Protein AF-A0A382QG35-F1 (afdb_monomer)

Nearest PDB structures (foldseek):
  6x68-assembly1_C  TM=5.881E-01  e=5.838E+00  Trichoplusia ni
  1g5r-assembly1_A  TM=2.818E-01  e=5.504E+00  Salmonella enterica subsp. enterica serovar Typhimurium

Structure (mmCIF, N/CA/C/O backbone):
data_AF-A0A382QG35-F1
#
_entry.id   AF-A0A382QG35-F1
#
loop_
_atom_site.group_PDB
_atom_site.id
_atom_site.type_symbol
_atom_site.label_atom_id
_atom_site.label_alt_id
_atom_site.label_comp_id
_atom_site.label_asym_id
_atom_site.label_entity_id
_atom_site.label_seq_id
_atom_site.pdbx_PDB_ins_code
_atom_site.Cartn_x
_atom_site.Cartn_y
_atom_site.Cartn_z
_atom_site.occupancy
_atom_site.B_iso_or_equiv
_atom_site.auth_seq_id
_atom_site.auth_comp_id
_atom_site.auth_asym_id
_atom_site.auth_atom_id
_atom_site.pdbx_PDB_model_num
ATOM 1 N N . MET A 1 1 ? 3.787 -9.841 5.486 1.00 57.78 1 MET A N 1
ATOM 2 C CA . MET A 1 1 ? 3.551 -8.384 5.323 1.00 57.78 1 MET A CA 1
ATOM 3 C C . MET A 1 1 ? 4.740 -7.759 4.599 1.00 57.78 1 MET A C 1
ATOM 5 O O . MET A 1 1 ? 5.864 -7.990 5.047 1.00 57.78 1 MET A O 1
ATOM 9 N N . GLY A 1 2 ? 4.497 -7.011 3.513 1.00 59.75 2 GLY A N 1
ATOM 10 C CA . GLY A 1 2 ? 5.541 -6.362 2.693 1.00 59.75 2 GLY A CA 1
ATOM 11 C C . GLY A 1 2 ? 5.811 -7.001 1.322 1.00 59.75 2 GLY A C 1
ATOM 12 O O . GLY A 1 2 ? 6.828 -6.702 0.714 1.00 59.75 2 GLY A O 1
ATOM 13 N N . ARG A 1 3 ? 4.932 -7.897 0.852 1.00 66.00 3 ARG A N 1
ATOM 14 C CA . ARG A 1 3 ? 4.972 -8.431 -0.516 1.00 66.00 3 ARG A CA 1
ATOM 15 C C . ARG A 1 3 ? 3.893 -7.726 -1.340 1.00 66.00 3 ARG A C 1
ATOM 17 O O . ARG A 1 3 ? 2.752 -7.693 -0.871 1.00 66.00 3 ARG A O 1
ATOM 24 N N . PRO A 1 4 ? 4.220 -7.167 -2.511 1.00 67.44 4 PRO A N 1
ATOM 25 C CA . PRO A 1 4 ? 3.212 -6.636 -3.413 1.00 67.44 4 PRO A CA 1
ATOM 26 C C . PRO A 1 4 ? 2.401 -7.798 -3.988 1.00 67.44 4 PRO A C 1
ATOM 28 O O . PRO A 1 4 ? 2.972 -8.745 -4.521 1.00 67.44 4 PRO A O 1
ATOM 31 N N . VAL A 1 5 ? 1.077 -7.739 -3.835 1.00 72.38 5 VAL A N 1
ATOM 32 C CA . VAL A 1 5 ? 0.147 -8.761 -4.355 1.00 72.38 5 VAL A CA 1
ATOM 33 C C . VAL A 1 5 ? -0.593 -8.247 -5.587 1.00 72.38 5 VAL A C 1
ATOM 35 O O . VAL A 1 5 ? -0.820 -8.995 -6.527 1.00 72.38 5 VAL A O 1
ATOM 38 N N . VAL A 1 6 ? -0.909 -6.952 -5.602 1.00 76.25 6 VAL A N 1
ATOM 39 C CA . VAL A 1 6 ? -1.523 -6.257 -6.734 1.00 76.25 6 VAL A CA 1
ATOM 40 C C . VAL A 1 6 ? -0.749 -4.960 -6.941 1.00 76.25 6 VAL A C 1
ATOM 42 O O . VAL A 1 6 ? -0.491 -4.233 -5.979 1.00 76.25 6 VAL A O 1
ATOM 45 N N . MET A 1 7 ? -0.345 -4.688 -8.180 1.00 75.00 7 MET A N 1
ATOM 46 C CA . MET A 1 7 ? 0.302 -3.440 -8.581 1.00 75.00 7 MET A CA 1
ATOM 47 C C . MET A 1 7 ? -0.443 -2.888 -9.789 1.00 75.00 7 MET A C 1
ATOM 49 O O . MET A 1 7 ? -0.580 -3.579 -10.793 1.00 75.00 7 MET A O 1
ATOM 53 N N . LEU A 1 8 ? -0.913 -1.649 -9.677 1.00 76.75 8 LEU A N 1
ATOM 54 C CA . LEU A 1 8 ? -1.580 -0.924 -10.751 1.00 76.75 8 LEU A CA 1
ATOM 55 C C . LEU A 1 8 ? -0.742 0.309 -11.081 1.00 76.75 8 LEU A C 1
ATOM 57 O O . LEU A 1 8 ? -0.350 1.052 -10.180 1.00 76.75 8 LEU A O 1
ATOM 61 N N . LEU A 1 9 ? -0.461 0.513 -12.365 1.00 74.19 9 LEU A N 1
ATOM 62 C CA . LEU A 1 9 ? 0.134 1.749 -12.853 1.00 74.19 9 LEU A CA 1
ATOM 63 C C . LEU A 1 9 ? -0.994 2.664 -13.330 1.00 74.19 9 LEU A C 1
ATOM 65 O O . LEU A 1 9 ? -1.737 2.293 -14.236 1.00 74.19 9 LEU A O 1
ATOM 69 N N . SER A 1 10 ? -1.112 3.841 -12.724 1.00 71.19 10 SER A N 1
ATOM 70 C CA . SER A 1 10 ? -2.078 4.862 -13.121 1.00 71.19 10 SER A CA 1
ATOM 71 C C . SER A 1 10 ? -1.398 6.065 -13.764 1.00 71.19 10 SER A C 1
ATOM 73 O O . SER A 1 10 ? -0.187 6.282 -13.645 1.00 71.19 10 SER A O 1
ATOM 75 N N . GLU A 1 11 ? -2.189 6.848 -14.493 1.00 71.38 11 GLU A N 1
ATOM 76 C CA . GLU A 1 11 ? -1.736 8.110 -15.063 1.00 71.38 11 GLU A CA 1
ATOM 77 C C . GLU A 1 11 ? -1.393 9.105 -13.950 1.00 71.38 11 GLU A C 1
ATOM 79 O O . GLU A 1 11 ? -2.084 9.187 -12.938 1.00 71.38 11 GLU A O 1
ATOM 84 N N . GLY A 1 12 ? -0.358 9.928 -14.145 1.00 60.31 12 GLY A N 1
ATOM 85 C CA . GLY A 1 12 ? 0.149 10.831 -13.101 1.00 60.31 12 GLY A CA 1
ATOM 86 C C . GLY A 1 12 ? -0.835 11.901 -12.599 1.00 60.31 12 GLY A C 1
ATOM 87 O O . GLY A 1 12 ? -0.522 12.580 -11.627 1.00 60.31 12 GLY A O 1
ATOM 88 N N . GLN A 1 13 ? -1.987 12.065 -13.257 1.00 59.44 13 GLN A N 1
ATOM 89 C CA . GLN A 1 13 ? -3.071 12.986 -12.885 1.00 59.44 13 GLN A CA 1
ATOM 90 C C . GLN A 1 13 ? -4.315 12.261 -12.338 1.00 59.44 13 GLN A C 1
ATOM 92 O O . GLN A 1 13 ? -5.302 12.906 -11.976 1.00 59.44 13 GLN A O 1
ATOM 97 N N . MET A 1 14 ? -4.309 10.925 -12.287 1.00 59.66 14 MET A N 1
ATOM 98 C CA . MET A 1 14 ? -5.441 10.159 -11.782 1.00 59.66 14 MET A CA 1
ATOM 99 C C . MET A 1 14 ? -5.483 10.242 -10.254 1.00 59.66 14 MET A C 1
ATOM 101 O O . MET A 1 14 ? -4.490 10.035 -9.565 1.00 59.66 14 MET A O 1
ATOM 105 N N . SER A 1 15 ? -6.651 10.584 -9.711 1.00 61.09 15 SER A N 1
ATOM 106 C CA . SER A 1 15 ? -6.852 10.585 -8.263 1.00 61.09 15 SER A CA 1
ATOM 107 C C . SER A 1 15 ? -6.840 9.156 -7.725 1.00 61.09 15 SER A C 1
ATOM 109 O O . SER A 1 15 ? -7.511 8.291 -8.291 1.00 61.09 15 SER A O 1
ATOM 111 N N . ASP A 1 16 ? -6.213 8.961 -6.561 1.00 65.50 16 ASP A N 1
ATOM 112 C CA . ASP A 1 16 ? -6.172 7.688 -5.822 1.00 65.50 16 ASP A CA 1
ATOM 113 C C . ASP A 1 16 ? -7.560 7.037 -5.650 1.00 65.50 16 ASP A C 1
ATOM 115 O O . ASP A 1 16 ? -7.692 5.818 -5.553 1.00 65.50 16 ASP A O 1
ATOM 119 N N . TYR A 1 17 ? -8.632 7.839 -5.641 1.00 62.03 17 TYR A N 1
ATOM 120 C CA . TYR A 1 17 ? -10.007 7.347 -5.568 1.00 62.03 17 TYR A CA 1
ATOM 121 C C . TYR A 1 17 ? -10.447 6.552 -6.797 1.00 62.03 17 TYR A C 1
ATOM 123 O O . TYR A 1 17 ? -11.220 5.604 -6.664 1.00 62.03 17 TYR A O 1
ATOM 131 N N . LYS A 1 18 ? -10.005 6.949 -7.991 1.00 65.06 18 LYS A N 1
ATOM 132 C CA . LYS A 1 18 ? -10.320 6.228 -9.227 1.00 65.06 18 LYS A CA 1
ATOM 133 C C . LYS A 1 18 ? -9.519 4.931 -9.292 1.00 65.06 18 LYS A C 1
ATOM 135 O O . LYS A 1 18 ? -10.102 3.892 -9.579 1.00 65.06 18 LYS A O 1
ATOM 140 N N . ASP A 1 19 ? -8.248 4.981 -8.903 1.00 65.31 19 ASP A N 1
ATOM 141 C CA . ASP A 1 19 ? -7.368 3.808 -8.840 1.00 65.31 19 ASP A CA 1
ATOM 142 C C . ASP A 1 19 ? -7.882 2.760 -7.856 1.00 65.31 19 ASP A C 1
ATOM 144 O O . ASP A 1 19 ? -7.963 1.576 -8.179 1.00 65.31 19 ASP A O 1
ATOM 148 N N . ALA A 1 20 ? -8.326 3.202 -6.675 1.00 68.50 20 ALA A N 1
ATOM 149 C CA . ALA A 1 20 ? -8.916 2.323 -5.677 1.00 68.50 20 ALA A CA 1
ATOM 150 C C . ALA A 1 20 ? -10.101 1.526 -6.244 1.00 68.50 20 ALA A C 1
ATOM 152 O O . ALA A 1 20 ? -10.198 0.332 -5.987 1.00 68.50 20 ALA A O 1
ATOM 153 N N . ARG A 1 21 ? -10.975 2.137 -7.059 1.00 72.81 21 ARG A N 1
ATOM 154 C CA . ARG A 1 21 ? -12.114 1.423 -7.672 1.00 72.81 21 ARG A CA 1
ATOM 155 C C . ARG A 1 21 ? -11.676 0.293 -8.589 1.00 72.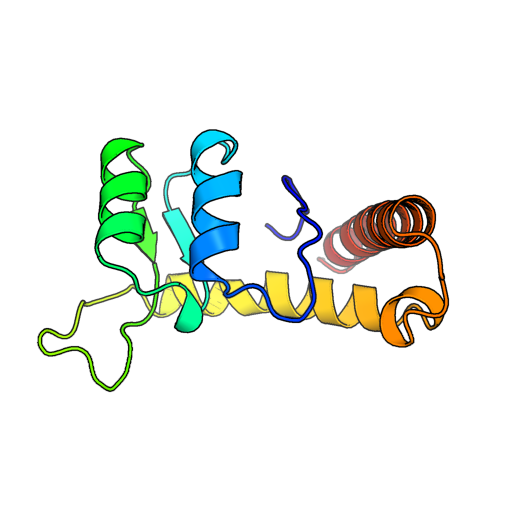81 21 ARG A C 1
ATOM 157 O O . ARG A 1 21 ? -12.347 -0.732 -8.621 1.00 72.81 21 ARG A O 1
ATOM 164 N N . LEU A 1 22 ? -10.579 0.491 -9.315 1.00 74.44 22 LEU A N 1
ATOM 165 C CA . LEU A 1 22 ? -10.065 -0.495 -10.259 1.00 74.44 22 LEU A CA 1
ATOM 166 C C . LEU A 1 22 ? -9.532 -1.729 -9.529 1.00 74.44 22 LEU A C 1
ATOM 168 O O . LEU A 1 22 ? -9.736 -2.837 -9.999 1.00 74.44 22 LEU A O 1
ATOM 172 N N . ILE A 1 23 ? -8.924 -1.550 -8.351 1.00 77.50 23 ILE A N 1
ATOM 173 C CA . ILE A 1 23 ? -8.292 -2.656 -7.620 1.00 77.50 23 ILE A CA 1
ATOM 174 C C . ILE A 1 23 ? -9.192 -3.320 -6.575 1.00 77.50 23 ILE A C 1
ATOM 176 O O . ILE A 1 23 ? -8.893 -4.434 -6.163 1.00 77.50 23 ILE A O 1
ATOM 180 N N . VAL A 1 24 ? -10.276 -2.673 -6.116 1.00 78.38 24 VAL A N 1
ATOM 181 C CA . VAL A 1 24 ? -11.138 -3.192 -5.026 1.00 78.38 24 VAL A CA 1
ATOM 182 C C . VAL A 1 24 ? -11.613 -4.612 -5.298 1.00 78.38 24 VAL A C 1
ATOM 184 O O . VAL A 1 24 ? -11.641 -5.438 -4.381 1.00 78.38 24 VAL A O 1
ATOM 187 N N . ASN A 1 25 ? -11.978 -4.907 -6.545 1.00 77.62 25 ASN A N 1
ATOM 188 C CA . ASN A 1 25 ? -12.477 -6.221 -6.932 1.00 77.62 25 ASN A CA 1
ATOM 189 C C . ASN A 1 25 ? -11.381 -7.291 -6.909 1.00 77.62 25 ASN A C 1
ATOM 191 O O . ASN A 1 25 ? -11.660 -8.394 -6.442 1.00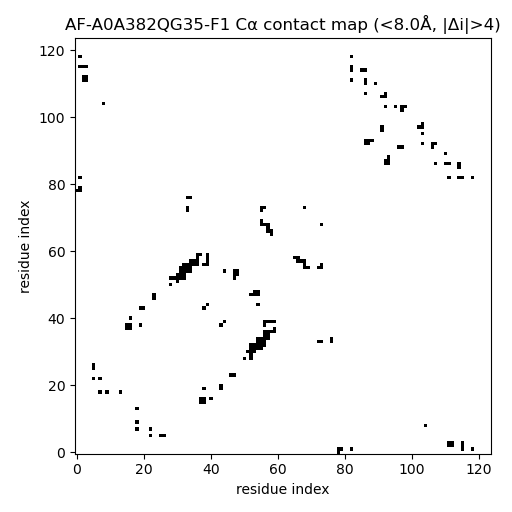 77.62 25 ASN A O 1
ATOM 195 N N . ASP A 1 26 ? -10.149 -6.917 -7.246 1.00 80.38 26 ASP A N 1
ATOM 196 C CA . ASP A 1 26 ? -8.986 -7.808 -7.318 1.00 80.38 26 ASP A CA 1
ATOM 197 C C . ASP A 1 26 ? -8.230 -7.937 -5.988 1.00 80.38 26 ASP A C 1
ATOM 199 O O . ASP A 1 26 ? -7.261 -8.691 -5.879 1.00 80.38 26 ASP A O 1
ATOM 203 N N . LEU A 1 27 ? -8.655 -7.208 -4.947 1.00 81.31 27 LEU A N 1
ATOM 204 C CA . LEU A 1 27 ? -8.063 -7.343 -3.621 1.00 81.31 27 LEU A CA 1
ATOM 205 C C . LEU A 1 27 ? -8.257 -8.775 -3.092 1.00 81.31 27 LEU A C 1
ATOM 207 O O . LEU A 1 27 ? -9.396 -9.253 -3.028 1.00 81.31 27 LEU A O 1
ATOM 211 N N . PRO A 1 28 ? -7.176 -9.437 -2.638 1.00 81.38 28 PRO A N 1
ATOM 212 C CA . PRO A 1 28 ? -7.280 -10.741 -2.003 1.00 81.38 28 PRO A CA 1
ATOM 213 C C . PRO A 1 28 ? -8.051 -10.627 -0.686 1.00 81.38 28 PRO A C 1
ATOM 215 O O . PRO A 1 28 ? -8.081 -9.572 -0.044 1.00 81.38 28 PRO A O 1
ATOM 218 N N . PHE A 1 29 ? -8.629 -11.742 -0.241 1.00 81.25 29 PHE A N 1
ATOM 219 C CA . PHE A 1 29 ? -9.284 -11.795 1.060 1.00 81.25 29 PHE A CA 1
ATOM 220 C C . PHE A 1 29 ? -8.298 -11.432 2.182 1.00 81.25 29 PHE A C 1
ATOM 222 O O . PHE A 1 29 ? -7.219 -12.017 2.304 1.00 81.25 29 PHE A O 1
ATOM 229 N N . ALA A 1 30 ? -8.676 -10.469 3.023 1.00 85.19 30 ALA A N 1
ATOM 230 C CA . ALA A 1 30 ? -7.871 -10.011 4.146 1.00 85.19 30 ALA A CA 1
ATOM 231 C C . ALA A 1 30 ? -8.764 -9.601 5.320 1.00 85.19 30 ALA A C 1
ATOM 233 O O . ALA A 1 30 ? -9.818 -9.005 5.136 1.00 85.19 30 ALA A O 1
ATOM 234 N N . LYS A 1 31 ? -8.317 -9.853 6.556 1.00 87.25 31 LYS A N 1
ATOM 235 C CA . LYS A 1 31 ? -9.064 -9.424 7.754 1.00 87.25 31 LYS A CA 1
ATOM 236 C C . LYS A 1 31 ? -9.099 -7.899 7.904 1.00 87.25 31 LYS A C 1
ATOM 238 O O . LYS A 1 31 ? -10.095 -7.347 8.360 1.00 87.25 31 LYS A O 1
ATOM 243 N N . HIS A 1 32 ? -8.001 -7.234 7.547 1.00 87.44 32 HIS A N 1
ATOM 244 C CA . HIS A 1 32 ? -7.852 -5.786 7.653 1.00 87.44 32 HIS A CA 1
ATOM 245 C C . HIS A 1 32 ? -7.128 -5.235 6.429 1.00 87.44 32 HIS A C 1
ATOM 247 O O . HIS A 1 32 ? -6.177 -5.856 5.950 1.00 87.44 32 HIS A O 1
ATOM 253 N N . LEU A 1 33 ? -7.526 -4.043 5.987 1.00 89.44 33 LEU A N 1
ATOM 254 C CA . LEU A 1 33 ? -6.827 -3.288 4.953 1.00 89.44 33 LEU A CA 1
ATOM 255 C C . LEU A 1 33 ? -6.264 -1.990 5.527 1.00 89.44 33 LEU A C 1
ATOM 257 O O . LEU A 1 33 ? -6.988 -1.190 6.113 1.00 89.44 33 LEU A O 1
ATOM 261 N N . LEU A 1 34 ? -4.961 -1.796 5.340 1.00 89.19 34 LEU A N 1
ATOM 262 C CA . LEU A 1 34 ? -4.223 -0.598 5.727 1.00 89.19 34 LEU A CA 1
ATOM 263 C C . LEU A 1 34 ? -4.074 0.306 4.502 1.00 89.19 34 LEU A C 1
ATOM 265 O O . LEU A 1 34 ? -3.446 -0.107 3.530 1.00 89.19 34 LEU A O 1
ATOM 269 N N . ALA A 1 35 ? -4.604 1.528 4.547 1.00 87.25 35 ALA A N 1
ATOM 270 C CA . ALA A 1 35 ? -4.426 2.497 3.462 1.00 87.25 35 ALA A CA 1
ATOM 271 C C . ALA A 1 35 ? -4.146 3.908 3.985 1.00 87.25 35 ALA A C 1
ATOM 273 O O . ALA A 1 35 ? -4.444 4.234 5.134 1.00 87.25 35 ALA A O 1
ATOM 274 N N . ASP A 1 36 ? -3.547 4.741 3.132 1.00 85.38 36 ASP A N 1
ATOM 275 C CA . ASP A 1 36 ? -3.291 6.148 3.441 1.00 85.38 36 ASP A CA 1
ATOM 276 C C . ASP A 1 36 ? -4.595 6.944 3.613 1.00 85.38 36 A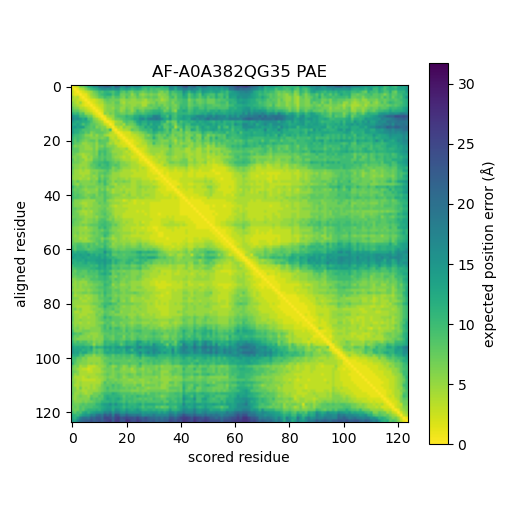SP A C 1
ATOM 278 O O . ASP A 1 36 ? -5.646 6.588 3.079 1.00 85.38 36 ASP A O 1
ATOM 282 N N . ARG A 1 37 ? -4.507 8.074 4.320 1.00 84.88 37 ARG A N 1
ATOM 283 C CA . ARG A 1 37 ? -5.600 9.040 4.488 1.00 84.88 37 ARG A CA 1
ATOM 284 C C . ARG A 1 37 ? -6.229 9.474 3.154 1.00 84.88 37 ARG A C 1
ATOM 286 O O . ARG A 1 37 ? -7.416 9.797 3.125 1.00 84.88 37 ARG A O 1
ATOM 293 N N . GLY A 1 38 ? -5.467 9.505 2.059 1.00 81.94 38 GLY A N 1
ATOM 294 C CA . GLY A 1 38 ? -5.970 9.782 0.710 1.00 81.94 38 GLY A CA 1
ATOM 295 C C . GLY A 1 38 ? -7.141 8.881 0.303 1.00 81.94 38 GLY A C 1
ATOM 296 O O . GLY A 1 38 ? -8.095 9.373 -0.295 1.00 81.94 38 GLY A O 1
ATOM 297 N N . TYR A 1 39 ? -7.134 7.623 0.754 1.00 82.31 39 TYR A N 1
ATOM 298 C CA . TYR A 1 39 ? -8.153 6.603 0.482 1.00 82.31 39 TYR A CA 1
ATOM 299 C C . TYR A 1 39 ? -9.376 6.683 1.403 1.00 82.31 39 TYR A C 1
ATOM 301 O O . TYR A 1 39 ? -10.268 5.839 1.322 1.00 82.31 39 TYR A O 1
ATOM 309 N N . ASP A 1 40 ? -9.461 7.686 2.283 1.00 84.69 40 ASP A N 1
ATOM 310 C CA . ASP A 1 40 ? -10.640 7.896 3.120 1.00 84.69 40 ASP A CA 1
ATOM 311 C C . ASP A 1 40 ? -11.827 8.384 2.269 1.00 84.69 40 ASP A C 1
ATOM 313 O O . ASP A 1 40 ? -12.096 9.580 2.141 1.00 84.69 40 ASP A O 1
ATOM 317 N N . ALA A 1 41 ? -12.521 7.436 1.644 1.00 85.31 41 ALA A N 1
ATOM 318 C CA . ALA A 1 41 ? -13.783 7.605 0.935 1.00 85.31 41 ALA A CA 1
ATOM 319 C C . ALA A 1 41 ? -14.858 6.731 1.583 1.00 85.31 41 ALA A C 1
ATOM 321 O O . ALA A 1 41 ? -14.592 5.590 1.957 1.00 85.31 41 ALA A O 1
ATOM 322 N N . GLY A 1 42 ? -16.083 7.258 1.687 1.00 86.31 42 GLY A N 1
ATOM 323 C CA . GLY A 1 42 ? -17.233 6.495 2.190 1.00 86.31 42 GLY A CA 1
ATOM 324 C C . GLY A 1 42 ? -17.469 5.226 1.371 1.00 86.31 42 GLY A C 1
ATOM 325 O O . GLY A 1 42 ? -17.411 4.136 1.925 1.00 86.31 42 GLY A O 1
ATOM 326 N N . TRP A 1 43 ? -17.579 5.379 0.048 1.00 86.88 43 TRP A N 1
ATOM 327 C CA . TRP A 1 43 ? -17.790 4.261 -0.879 1.00 86.88 43 TRP A CA 1
ATOM 328 C C . TRP A 1 43 ? -16.679 3.199 -0.808 1.00 86.88 43 TRP A C 1
ATOM 330 O O . TRP A 1 43 ? -16.946 2.020 -0.998 1.00 86.88 43 TRP A O 1
ATOM 340 N N . PHE A 1 44 ? -15.427 3.592 -0.531 1.00 86.62 44 PHE A N 1
ATOM 341 C CA . PHE A 1 44 ? -14.306 2.649 -0.457 1.00 86.62 44 PHE A CA 1
ATOM 342 C C . PHE A 1 44 ? -14.360 1.831 0.832 1.00 86.62 44 PHE A C 1
ATOM 344 O O . PHE A 1 44 ? -14.170 0.621 0.799 1.00 86.62 44 PHE A O 1
ATOM 351 N N . ARG A 1 45 ? -14.679 2.470 1.965 1.00 87.75 45 ARG A N 1
ATOM 352 C CA . ARG A 1 45 ? -14.898 1.764 3.236 1.00 87.75 45 ARG A CA 1
ATOM 353 C C . ARG A 1 45 ? -16.070 0.791 3.138 1.00 87.75 45 ARG A C 1
ATOM 355 O O . ARG A 1 45 ? -15.917 -0.353 3.539 1.00 87.75 45 ARG A O 1
ATOM 362 N N . GLU A 1 46 ? -17.180 1.226 2.548 1.00 89.44 46 GLU A N 1
ATOM 363 C CA . GLU A 1 46 ? -18.365 0.392 2.330 1.00 89.44 46 GLU A CA 1
ATOM 364 C C . GLU A 1 46 ? -18.056 -0.805 1.419 1.00 89.44 46 GLU A C 1
ATOM 366 O O . GLU A 1 46 ? -18.397 -1.938 1.741 1.00 89.44 46 GLU A O 1
ATOM 371 N N . ALA A 1 47 ? -17.321 -0.596 0.323 1.00 88.56 47 ALA A N 1
ATOM 372 C CA . ALA A 1 47 ? -16.912 -1.687 -0.558 1.00 88.56 47 ALA A CA 1
ATOM 373 C C . ALA A 1 47 ? -16.000 -2.714 0.143 1.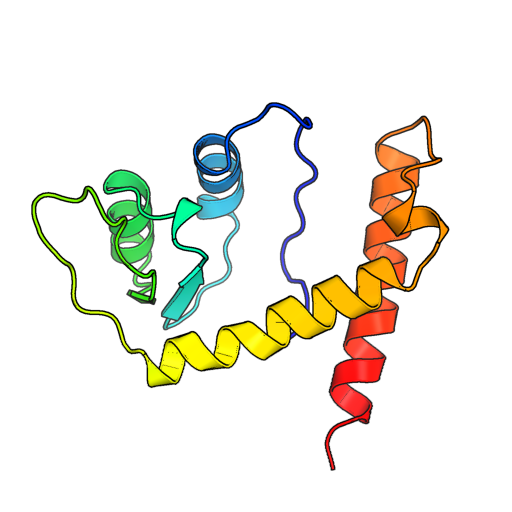00 88.56 47 ALA A C 1
A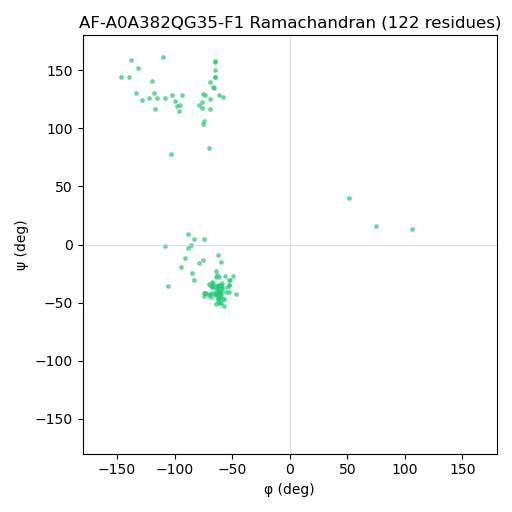TOM 375 O O . ALA A 1 47 ? -16.086 -3.910 -0.137 1.00 88.56 47 ALA A O 1
ATOM 376 N N . LEU A 1 48 ? -15.140 -2.265 1.063 1.00 88.38 48 LEU A N 1
ATOM 377 C CA . LEU A 1 48 ? -14.309 -3.153 1.880 1.00 88.38 48 LEU A CA 1
ATOM 378 C C . LEU A 1 48 ? -15.145 -3.929 2.901 1.00 88.38 48 LEU A C 1
ATOM 380 O O . LEU A 1 48 ? -14.966 -5.139 3.028 1.00 88.38 48 LEU A O 1
ATOM 384 N N . GLU A 1 49 ? -16.085 -3.265 3.573 1.00 89.38 49 GLU A N 1
ATOM 385 C CA . GLU A 1 49 ? -17.006 -3.897 4.522 1.00 89.38 49 GLU A CA 1
ATOM 386 C C . GLU A 1 49 ? -17.891 -4.946 3.838 1.00 89.38 49 GLU A C 1
ATOM 388 O O . GLU A 1 49 ? -18.005 -6.060 4.346 1.00 89.38 49 GLU A O 1
ATOM 393 N N . ASN A 1 50 ? -18.401 -4.655 2.636 1.00 89.69 50 ASN A N 1
ATOM 394 C CA . ASN A 1 50 ? -19.157 -5.605 1.811 1.00 89.69 50 ASN A CA 1
ATOM 395 C C . ASN A 1 50 ? -18.331 -6.842 1.418 1.00 89.69 50 ASN A C 1
ATOM 397 O O . ASN A 1 50 ? -18.880 -7.925 1.235 1.00 89.69 50 ASN A O 1
ATOM 401 N N . LYS A 1 51 ? -17.003 -6.706 1.326 1.00 87.25 51 LYS A N 1
ATOM 402 C CA . LYS A 1 51 ? -16.066 -7.821 1.115 1.00 87.25 51 LYS A CA 1
ATOM 403 C C . LYS A 1 51 ? -15.641 -8.525 2.412 1.00 87.25 51 LYS A C 1
ATOM 405 O O . LYS A 1 51 ? -14.842 -9.458 2.362 1.00 87.25 51 LYS A O 1
ATOM 410 N N . GLY A 1 52 ? -16.132 -8.086 3.573 1.00 88.75 52 GLY A N 1
ATOM 411 C CA . GLY A 1 52 ? -15.735 -8.606 4.884 1.00 88.75 52 GLY A CA 1
ATOM 412 C C . GLY A 1 52 ? -14.347 -8.147 5.351 1.00 88.75 52 GLY A C 1
ATOM 413 O O . GLY A 1 52 ? -13.782 -8.732 6.276 1.00 88.75 52 GLY A O 1
ATOM 414 N N . ILE A 1 53 ? -13.784 -7.109 4.727 1.00 90.69 53 ILE A N 1
ATOM 415 C CA . ILE A 1 53 ? -12.458 -6.563 5.027 1.00 90.69 53 ILE A CA 1
ATOM 416 C C . ILE A 1 53 ? -12.620 -5.327 5.915 1.00 90.69 53 ILE A C 1
ATOM 418 O O . ILE A 1 53 ? -13.258 -4.354 5.523 1.00 90.69 53 ILE A O 1
ATOM 422 N N . LYS A 1 54 ? -11.995 -5.304 7.100 1.00 90.44 54 LYS A N 1
ATOM 423 C CA . LYS A 1 54 ? -12.073 -4.130 7.986 1.00 90.44 54 LYS A CA 1
ATOM 424 C C . LYS A 1 54 ? -11.125 -3.009 7.528 1.00 90.44 54 LYS A C 1
ATOM 426 O O . LYS A 1 54 ? -9.907 -3.223 7.517 1.00 90.44 54 LYS A O 1
ATOM 431 N N . PRO A 1 55 ? -11.622 -1.800 7.203 1.00 89.88 55 PRO A N 1
ATOM 432 C CA . PRO A 1 55 ? -10.765 -0.692 6.794 1.00 89.88 55 PRO A CA 1
ATOM 433 C C . PRO A 1 55 ? -10.048 -0.060 7.997 1.00 89.88 55 PRO A C 1
ATOM 435 O O . PRO A 1 55 ? -10.667 0.546 8.871 1.00 89.88 55 PRO A O 1
ATOM 438 N N . CYS A 1 56 ? -8.719 -0.120 8.013 1.00 90.88 56 CYS A N 1
ATOM 439 C CA . CYS A 1 56 ? -7.864 0.638 8.921 1.00 90.88 56 CYS A CA 1
ATOM 440 C C . CYS A 1 56 ? -7.246 1.818 8.157 1.00 90.88 56 CYS A C 1
ATOM 442 O O . CYS A 1 56 ? -6.098 1.792 7.708 1.00 90.88 56 CYS A O 1
ATOM 444 N N . ILE A 1 57 ? -8.073 2.846 7.967 1.00 89.25 57 ILE A N 1
ATOM 445 C CA . ILE A 1 57 ? -7.740 4.056 7.212 1.00 89.25 57 ILE A CA 1
ATOM 446 C C . ILE A 1 57 ? -7.930 5.253 8.148 1.00 89.25 57 ILE A C 1
ATOM 448 O O . ILE A 1 57 ? -9.018 5.398 8.722 1.00 89.25 57 ILE A O 1
ATOM 452 N N . PRO A 1 58 ? -6.920 6.117 8.330 1.00 88.25 58 PRO A N 1
ATOM 453 C CA . PRO A 1 58 ? -7.074 7.313 9.136 1.00 88.25 58 PRO A CA 1
ATOM 454 C C . PRO A 1 58 ? -8.055 8.273 8.447 1.00 88.25 58 PRO A C 1
ATOM 456 O O . PRO A 1 58 ? -7.953 8.488 7.236 1.00 88.25 58 PRO A O 1
ATOM 459 N N . PRO A 1 59 ? -9.000 8.874 9.186 1.00 88.56 59 PRO A N 1
ATOM 460 C CA . PRO A 1 59 ? -9.956 9.804 8.604 1.00 88.56 59 PRO A CA 1
ATOM 461 C C . PRO A 1 59 ? -9.261 11.063 8.064 1.00 88.56 59 PRO A C 1
ATOM 463 O O . PRO A 1 59 ? -8.221 11.510 8.572 1.00 88.56 59 PRO A O 1
ATOM 466 N N . LYS A 1 60 ? -9.845 11.666 7.022 1.00 85.00 60 LYS A N 1
ATOM 467 C CA . LYS A 1 60 ? -9.436 12.996 6.554 1.00 85.00 60 LYS A CA 1
ATOM 468 C C . LYS A 1 60 ? -9.721 14.053 7.623 1.00 85.00 60 LYS A C 1
ATOM 470 O O . LYS A 1 60 ? -10.749 14.010 8.294 1.00 85.00 60 LYS A O 1
ATOM 475 N N . LYS A 1 61 ? -8.833 15.053 7.731 1.00 81.31 61 LYS A N 1
ATOM 476 C CA . LYS A 1 61 ? -8.966 16.162 8.699 1.00 81.31 61 LYS A CA 1
ATOM 477 C C . LYS A 1 61 ? -10.312 16.890 8.574 1.00 81.31 61 LYS A C 1
ATOM 479 O O . LYS A 1 61 ? -10.907 17.233 9.583 1.00 81.31 61 LYS A O 1
ATOM 484 N N . ASN A 1 62 ? -10.817 17.035 7.348 1.00 81.56 62 ASN A N 1
ATOM 485 C CA . ASN A 1 62 ? -12.060 17.754 7.051 1.00 81.56 62 ASN A CA 1
ATOM 486 C C . ASN A 1 62 ? -13.316 16.862 7.120 1.00 81.56 62 ASN A C 1
ATOM 488 O O . ASN A 1 62 ? -14.388 17.270 6.673 1.00 81.56 62 ASN A O 1
ATOM 492 N N . ARG A 1 63 ? -13.209 15.620 7.610 1.00 80.50 63 ARG A N 1
ATOM 493 C CA . ARG A 1 63 ? -14.364 14.726 7.719 1.00 80.50 63 ARG A CA 1
ATOM 494 C C . ARG A 1 63 ? -15.259 15.180 8.873 1.00 80.50 63 ARG A C 1
ATOM 496 O O . ARG A 1 63 ? -14.788 15.323 9.998 1.00 80.50 63 ARG A O 1
ATOM 503 N N . LYS A 1 64 ? -16.559 15.343 8.594 1.00 78.50 64 LYS A N 1
ATOM 504 C CA . LYS A 1 64 ? -17.571 15.749 9.590 1.00 78.50 64 LYS A CA 1
ATOM 505 C C . LYS A 1 64 ? -17.655 14.783 10.777 1.00 78.50 64 LYS A C 1
ATOM 507 O O . LYS A 1 64 ? -17.847 15.214 11.903 1.00 78.50 64 LYS A O 1
ATOM 512 N N . ILE A 1 65 ? -17.496 13.485 10.516 1.00 81.81 65 ILE A N 1
ATOM 513 C CA . ILE A 1 65 ? -17.527 12.427 11.531 1.00 81.81 65 ILE A CA 1
ATOM 514 C C . ILE A 1 65 ? -16.161 11.751 11.557 1.00 81.81 65 ILE A C 1
ATOM 516 O O . ILE A 1 65 ? -15.746 11.145 10.566 1.00 81.81 65 ILE A O 1
ATOM 520 N N . GLN A 1 66 ? -15.465 11.853 12.686 1.00 81.75 66 GLN A N 1
ATOM 521 C CA . GLN A 1 66 ? -14.178 11.196 12.885 1.00 81.75 66 GLN A CA 1
ATOM 522 C C . GLN A 1 66 ? -14.395 9.704 13.143 1.00 81.75 66 GLN A C 1
ATOM 524 O O . GLN A 1 66 ? -15.097 9.318 14.074 1.00 81.75 66 GLN A O 1
ATOM 529 N N . ILE A 1 67 ? -13.790 8.860 12.307 1.00 84.88 67 ILE A N 1
ATOM 530 C CA . ILE A 1 67 ? -13.878 7.405 12.446 1.00 84.88 67 ILE A CA 1
ATOM 531 C C . ILE A 1 67 ? -12.682 6.920 13.260 1.00 84.88 67 ILE A C 1
ATOM 533 O O . ILE A 1 67 ? -11.534 7.230 12.930 1.00 84.88 67 ILE A O 1
ATOM 537 N N . LYS A 1 68 ? -12.946 6.136 14.312 1.00 85.62 68 LYS A N 1
ATOM 538 C CA . LYS A 1 68 ? -11.888 5.462 15.071 1.00 85.62 68 LYS A CA 1
ATOM 539 C C . LYS A 1 68 ? -11.206 4.421 14.184 1.00 85.62 68 LYS A C 1
ATOM 541 O O . LYS A 1 68 ? -11.867 3.641 13.508 1.00 85.62 68 LYS A O 1
ATOM 546 N N . TYR A 1 69 ? -9.881 4.406 14.213 1.00 86.81 69 TYR A N 1
ATOM 547 C CA . TYR A 1 69 ? -9.058 3.410 13.538 1.00 86.81 69 TYR A CA 1
ATOM 548 C C . TYR A 1 69 ? -8.011 2.877 14.515 1.00 86.81 69 TYR A C 1
ATOM 550 O O . TYR A 1 69 ? -7.604 3.576 15.446 1.00 86.81 69 TYR A O 1
ATOM 558 N N . ASP A 1 70 ? -7.579 1.638 14.305 1.00 88.56 70 ASP A N 1
ATOM 559 C CA . ASP A 1 70 ? -6.533 1.026 15.119 1.00 88.56 70 ASP A CA 1
ATOM 560 C C . ASP A 1 70 ? -5.164 1.615 14.746 1.00 88.56 70 ASP A C 1
ATOM 562 O O . ASP A 1 70 ? -4.601 1.316 13.691 1.00 88.56 70 ASP A O 1
ATOM 566 N N . GLN A 1 71 ? -4.623 2.470 15.615 1.00 86.69 71 GLN A N 1
ATOM 567 C CA . GLN A 1 71 ? -3.314 3.089 15.406 1.00 86.69 71 GLN A CA 1
ATOM 568 C C . GLN A 1 71 ? -2.168 2.074 15.473 1.00 86.69 71 GLN A C 1
ATOM 570 O O . GLN A 1 71 ? -1.165 2.239 14.778 1.00 86.69 71 GLN A O 1
ATOM 575 N N . THR A 1 72 ? -2.298 1.023 16.283 1.00 87.62 72 THR A N 1
ATOM 576 C CA . THR A 1 72 ? -1.282 -0.026 16.427 1.00 87.62 72 THR A CA 1
ATOM 577 C C . THR A 1 72 ? -1.201 -0.858 15.156 1.00 87.62 72 THR A C 1
ATOM 579 O O . THR A 1 72 ? -0.105 -1.117 14.655 1.00 87.62 72 THR A O 1
ATOM 582 N N . LEU A 1 73 ? -2.353 -1.203 14.579 1.00 86.19 73 LEU A N 1
ATOM 583 C CA . LEU A 1 73 ? -2.411 -1.831 13.264 1.00 86.19 73 LEU A CA 1
ATOM 584 C C . LEU A 1 73 ? -1.869 -0.878 12.188 1.00 86.19 73 LEU A C 1
ATOM 586 O O . LEU A 1 73 ? -1.052 -1.284 11.362 1.00 86.19 73 LEU A O 1
ATOM 590 N N . TYR A 1 74 ? -2.249 0.403 12.243 1.00 87.94 74 TYR A N 1
ATOM 591 C CA . TYR A 1 74 ? -1.804 1.413 11.283 1.00 87.94 74 TYR A CA 1
ATOM 592 C C . TYR A 1 74 ? -0.284 1.600 11.255 1.00 87.94 74 TYR A C 1
ATOM 594 O O . TYR A 1 74 ? 0.285 1.782 10.177 1.00 87.94 74 TYR A O 1
ATOM 602 N N . LYS A 1 75 ? 0.405 1.469 12.399 1.00 85.56 75 LYS A N 1
ATOM 603 C CA . LYS A 1 75 ? 1.877 1.509 12.451 1.00 85.56 75 LYS A CA 1
ATOM 604 C C . LYS A 1 75 ? 2.506 0.524 11.471 1.00 85.56 75 LYS A C 1
ATOM 606 O O . LYS A 1 75 ? 3.503 0.871 10.851 1.00 85.56 75 LYS A O 1
ATOM 611 N N . GLN A 1 76 ? 1.904 -0.647 11.238 1.00 84.88 76 GLN A N 1
ATOM 612 C CA . GLN A 1 76 ? 2.438 -1.659 10.316 1.00 84.88 76 GLN A CA 1
ATOM 613 C C . GLN A 1 76 ? 2.584 -1.168 8.865 1.00 84.88 76 GLN A C 1
ATOM 615 O O . GLN A 1 76 ? 3.319 -1.789 8.092 1.00 84.88 76 GLN A O 1
ATOM 620 N N . ARG A 1 77 ? 1.963 -0.035 8.503 1.00 84.81 77 ARG A N 1
ATOM 621 C CA . ARG A 1 77 ? 2.168 0.648 7.220 1.00 84.81 77 ARG A CA 1
ATOM 622 C C . ARG A 1 77 ? 3.632 1.002 6.953 1.00 84.81 77 ARG A C 1
ATOM 624 O O . ARG A 1 77 ? 4.033 0.996 5.793 1.00 84.81 77 ARG A O 1
ATOM 631 N N . HIS A 1 78 ? 4.450 1.190 7.993 1.00 82.56 78 HIS A N 1
ATOM 632 C CA . HIS A 1 78 ? 5.892 1.425 7.848 1.00 82.56 78 HIS A CA 1
ATOM 633 C C . HIS A 1 78 ? 6.573 0.341 6.982 1.00 82.56 78 HIS A C 1
ATOM 635 O O . HIS A 1 78 ? 7.527 0.608 6.262 1.00 82.56 78 HIS A O 1
ATOM 641 N N . LYS A 1 79 ? 6.064 -0.903 6.996 1.00 81.88 79 LYS A N 1
ATOM 642 C CA . LYS A 1 79 ? 6.597 -2.008 6.179 1.00 81.88 79 LYS A CA 1
ATOM 643 C C . LYS A 1 79 ? 6.357 -1.786 4.685 1.00 81.88 79 LYS A C 1
ATOM 645 O O . LYS A 1 79 ? 7.193 -2.164 3.871 1.00 81.88 79 LYS A O 1
ATOM 650 N N . VAL A 1 80 ? 5.219 -1.188 4.337 1.00 79.88 80 VAL A N 1
ATOM 651 C CA . VAL A 1 80 ? 4.869 -0.822 2.959 1.00 79.88 80 VAL A CA 1
ATOM 652 C C . VAL A 1 80 ? 5.704 0.379 2.513 1.00 79.88 80 VAL A C 1
ATOM 654 O O . VAL A 1 80 ? 6.243 0.369 1.412 1.00 79.88 80 VAL A O 1
ATOM 657 N N . GLU A 1 81 ? 5.894 1.373 3.382 1.00 82.25 81 GLU A N 1
ATOM 658 C CA . GLU A 1 81 ? 6.767 2.525 3.106 1.00 82.25 81 GLU A CA 1
ATOM 659 C C . GLU A 1 81 ? 8.222 2.102 2.885 1.00 82.25 81 GLU A C 1
ATOM 661 O O . GLU A 1 81 ? 8.836 2.549 1.922 1.00 82.25 81 GLU A O 1
ATOM 666 N N . ASN A 1 82 ? 8.744 1.177 3.697 1.00 84.31 82 ASN A N 1
ATOM 667 C CA . ASN A 1 82 ? 10.083 0.614 3.510 1.00 84.31 82 ASN A CA 1
ATOM 668 C C . ASN A 1 82 ? 10.223 -0.080 2.146 1.00 84.31 82 ASN A C 1
ATOM 670 O O . ASN A 1 82 ? 11.238 0.090 1.474 1.00 84.31 82 ASN A O 1
ATOM 674 N N . MET A 1 83 ? 9.196 -0.815 1.705 1.00 82.81 83 MET A N 1
ATOM 675 C CA . MET A 1 83 ? 9.161 -1.424 0.370 1.00 82.81 83 MET A CA 1
ATOM 676 C C . MET A 1 83 ? 9.202 -0.368 -0.736 1.00 82.81 83 MET A C 1
ATOM 678 O O . MET A 1 83 ? 9.995 -0.494 -1.665 1.00 82.81 83 MET A O 1
ATOM 682 N N . PHE A 1 84 ? 8.406 0.697 -0.629 1.00 81.06 84 PHE A N 1
ATOM 683 C CA . PHE A 1 84 ? 8.450 1.797 -1.595 1.00 81.06 84 PHE A CA 1
ATOM 684 C C . PHE A 1 84 ? 9.764 2.586 -1.552 1.00 81.06 84 PHE A C 1
ATOM 686 O O . PHE A 1 84 ? 10.220 3.048 -2.595 1.00 81.06 84 PHE A O 1
ATOM 693 N N . GLY A 1 85 ? 10.387 2.723 -0.381 1.00 85.56 85 GLY A N 1
ATOM 694 C CA . GLY A 1 85 ? 11.730 3.281 -0.236 1.00 85.56 85 GLY A CA 1
ATOM 695 C C . GLY A 1 85 ? 12.749 2.460 -1.022 1.00 85.56 85 GLY A C 1
ATOM 696 O O . GLY A 1 85 ? 13.428 3.000 -1.886 1.00 85.56 85 GLY A O 1
ATOM 697 N N . LYS A 1 86 ? 12.755 1.134 -0.831 1.00 84.12 86 LYS A N 1
ATOM 698 C CA . LYS A 1 86 ? 13.622 0.217 -1.586 1.00 84.12 86 LYS A CA 1
ATOM 699 C C . LYS A 1 86 ? 13.350 0.209 -3.083 1.00 84.12 86 LYS A C 1
ATOM 701 O O . LYS A 1 86 ? 14.292 0.196 -3.865 1.00 84.12 86 LYS A O 1
ATOM 706 N N . LEU A 1 87 ? 12.092 0.317 -3.499 1.00 84.12 87 LEU A N 1
ATOM 707 C CA . LEU A 1 87 ? 11.754 0.500 -4.911 1.00 84.12 87 LEU A CA 1
ATOM 708 C C . LEU A 1 87 ? 12.370 1.775 -5.501 1.00 84.12 87 LEU A C 1
ATOM 710 O O .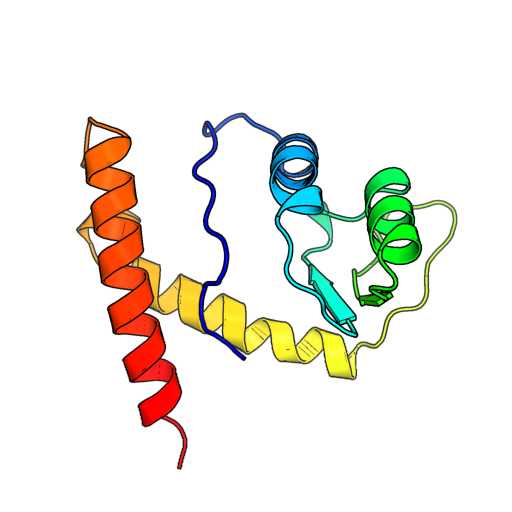 LEU A 1 87 ? 12.777 1.776 -6.659 1.00 84.12 87 LEU A O 1
ATOM 714 N N . LYS A 1 88 ? 12.463 2.852 -4.714 1.00 82.44 88 LYS A N 1
ATOM 715 C CA . LYS A 1 88 ? 13.079 4.117 -5.136 1.00 82.44 88 LYS A CA 1
ATOM 716 C C . LYS A 1 88 ? 14.611 4.096 -5.103 1.00 82.44 88 LYS A C 1
ATOM 718 O O . LYS A 1 88 ? 15.209 4.939 -5.763 1.00 82.44 88 LYS A O 1
ATOM 723 N N . ASP A 1 89 ? 15.248 3.132 -4.436 1.00 85.50 89 ASP A N 1
ATOM 724 C CA . ASP A 1 89 ? 16.708 2.939 -4.531 1.00 85.50 89 ASP A CA 1
ATOM 725 C C . ASP A 1 89 ? 17.122 2.568 -5.972 1.00 85.50 89 ASP A C 1
ATOM 727 O O . ASP A 1 89 ? 18.229 2.865 -6.426 1.00 85.50 89 ASP A O 1
ATOM 731 N N . TRP A 1 90 ? 16.210 1.969 -6.746 1.00 82.88 90 TRP A N 1
ATOM 732 C CA . TRP A 1 90 ? 16.437 1.665 -8.153 1.00 82.88 90 TRP A CA 1
ATOM 733 C C . TRP A 1 90 ? 16.340 2.948 -8.974 1.00 82.88 90 TRP A C 1
ATOM 735 O O . TRP A 1 90 ? 15.244 3.419 -9.289 1.00 82.88 90 TRP A O 1
ATOM 745 N N . ARG A 1 91 ? 17.495 3.487 -9.390 1.00 82.75 91 ARG A N 1
ATOM 746 C CA . ARG A 1 91 ? 17.592 4.731 -10.178 1.00 82.75 91 ARG A CA 1
ATOM 747 C C . ARG A 1 91 ? 16.601 4.766 -11.344 1.00 82.75 91 ARG A C 1
ATOM 749 O O . ARG A 1 91 ? 15.956 5.789 -11.5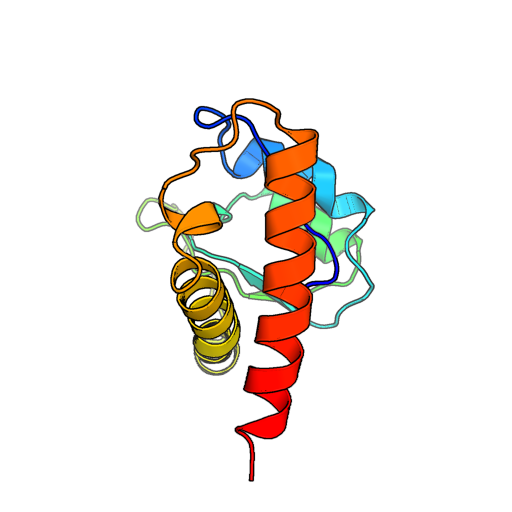46 1.00 82.75 91 ARG A O 1
ATOM 756 N N . ARG A 1 92 ? 16.439 3.653 -12.068 1.00 81.50 92 ARG A N 1
ATOM 757 C CA . ARG A 1 92 ? 15.501 3.510 -13.197 1.00 81.50 92 ARG A CA 1
ATOM 758 C C . ARG A 1 92 ? 14.034 3.732 -12.801 1.00 81.50 92 ARG A C 1
ATOM 760 O O . ARG A 1 92 ? 13.303 4.394 -13.528 1.00 81.50 92 ARG A O 1
ATOM 767 N N . VAL A 1 93 ? 13.625 3.233 -11.634 1.00 81.44 93 VAL A N 1
ATOM 768 C CA . VAL A 1 93 ? 12.267 3.402 -11.093 1.00 81.44 93 VAL A CA 1
ATOM 769 C C . VAL A 1 93 ? 12.068 4.827 -10.573 1.00 81.44 93 VAL A C 1
ATOM 771 O O . VAL A 1 93 ? 11.055 5.456 -10.875 1.00 81.44 93 VAL A O 1
ATOM 774 N N . ALA A 1 94 ? 13.047 5.366 -9.839 1.00 80.44 94 ALA A N 1
ATOM 775 C CA . ALA A 1 94 ? 12.962 6.700 -9.243 1.00 80.44 94 ALA A CA 1
ATOM 776 C C . ALA A 1 94 ? 12.837 7.824 -10.280 1.00 80.44 94 ALA A C 1
ATOM 778 O O . ALA A 1 94 ? 12.085 8.775 -10.087 1.00 80.44 94 ALA A O 1
ATOM 779 N N . THR A 1 95 ? 13.573 7.707 -11.380 1.00 80.00 95 THR A N 1
ATOM 780 C CA . THR A 1 95 ? 13.678 8.752 -12.410 1.00 80.00 95 THR A CA 1
ATOM 781 C C . THR A 1 95 ? 12.648 8.620 -13.527 1.00 80.00 95 THR A C 1
ATOM 783 O O . THR A 1 95 ? 12.496 9.554 -14.307 1.00 80.00 95 THR A O 1
ATOM 786 N N . ARG A 1 96 ? 11.925 7.491 -13.605 1.00 74.50 96 ARG A N 1
ATOM 787 C CA . ARG A 1 96 ? 10.925 7.216 -14.654 1.00 74.50 96 ARG A CA 1
ATOM 788 C C . ARG A 1 96 ? 11.466 7.438 -16.078 1.00 74.50 96 ARG A C 1
ATOM 790 O O . ARG A 1 96 ? 10.761 7.969 -16.930 1.00 74.50 96 ARG A O 1
ATOM 797 N N . TYR A 1 97 ? 12.715 7.042 -16.345 1.00 68.44 97 TYR A N 1
ATOM 798 C CA . TYR A 1 97 ? 13.343 7.236 -17.666 1.00 68.44 97 TYR A CA 1
ATOM 799 C C . TYR A 1 97 ? 12.660 6.456 -18.801 1.00 68.44 97 TYR A C 1
ATOM 801 O O . TYR A 1 97 ? 12.815 6.806 -19.971 1.00 68.44 97 TYR A O 1
ATOM 809 N N . ASP A 1 98 ? 11.933 5.385 -18.479 1.00 75.75 98 ASP A N 1
ATOM 810 C CA . ASP A 1 98 ? 11.268 4.547 -19.470 1.00 75.75 98 ASP A CA 1
ATOM 811 C C . ASP A 1 98 ? 10.098 5.293 -20.135 1.00 75.75 98 ASP A C 1
ATOM 813 O O . ASP A 1 98 ? 9.101 5.619 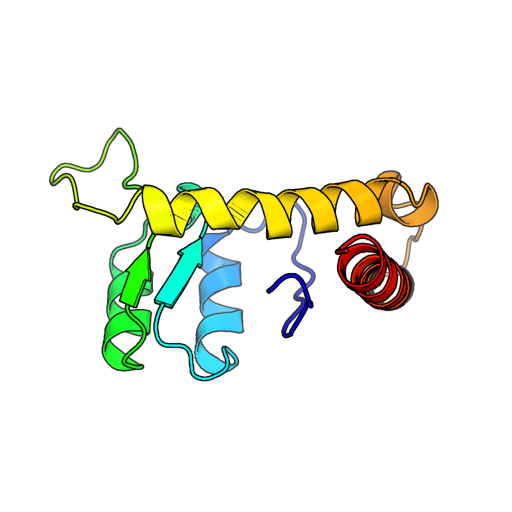-19.497 1.00 75.75 98 ASP A O 1
ATOM 817 N N . ARG A 1 99 ? 10.196 5.515 -21.454 1.00 75.19 99 ARG A N 1
ATOM 818 C CA . ARG A 1 99 ? 9.135 6.155 -22.257 1.00 75.19 99 ARG A CA 1
ATOM 819 C C . ARG A 1 99 ? 7.934 5.246 -22.547 1.00 75.19 99 ARG A C 1
ATOM 821 O O . ARG A 1 99 ? 6.902 5.735 -22.991 1.00 75.19 99 ARG A O 1
ATOM 828 N N . CYS A 1 100 ? 8.061 3.939 -22.308 1.00 81.50 100 CYS A N 1
ATOM 829 C CA . CYS A 1 100 ? 6.989 2.962 -22.488 1.00 81.50 100 CYS A CA 1
ATOM 830 C C . CYS A 1 100 ? 6.479 2.468 -21.129 1.00 81.50 100 CYS A C 1
ATOM 832 O O . CYS A 1 100 ? 7.258 1.959 -20.318 1.00 81.50 100 CYS A O 1
ATOM 834 N N . ALA A 1 101 ? 5.164 2.562 -20.913 1.00 79.00 101 ALA A N 1
ATOM 835 C CA . ALA A 1 101 ? 4.512 2.142 -19.673 1.00 79.00 101 ALA A CA 1
ATOM 836 C C . ALA A 1 101 ? 4.749 0.656 -19.355 1.00 79.00 101 ALA A C 1
ATOM 838 O O . ALA A 1 101 ? 5.001 0.316 -18.202 1.00 79.00 101 ALA A O 1
ATOM 839 N N . HIS A 1 102 ? 4.754 -0.222 -20.365 1.00 81.44 102 HIS A N 1
ATOM 840 C CA . HIS A 1 102 ? 5.015 -1.654 -20.173 1.00 81.44 102 HIS A CA 1
ATOM 841 C C . HIS A 1 102 ? 6.438 -1.929 -19.674 1.00 81.44 102 HIS A C 1
ATOM 843 O O . HIS A 1 102 ? 6.634 -2.736 -18.765 1.00 81.44 102 HIS A O 1
ATOM 849 N N . THR A 1 103 ? 7.434 -1.237 -20.231 1.00 82.06 103 THR A N 1
ATOM 850 C CA . THR A 1 103 ? 8.835 -1.380 -19.814 1.00 82.06 103 THR A CA 1
ATOM 851 C C . THR A 1 103 ? 9.038 -0.846 -18.400 1.00 82.06 103 THR A C 1
ATOM 853 O O . THR A 1 103 ? 9.688 -1.496 -17.580 1.00 82.06 103 THR A O 1
ATOM 856 N N . PHE A 1 104 ? 8.423 0.297 -18.090 1.00 81.38 104 PHE A N 1
ATOM 857 C CA . PHE A 1 104 ? 8.446 0.872 -16.750 1.00 81.38 104 PHE A CA 1
ATOM 858 C C . PHE A 1 104 ? 7.783 -0.053 -15.722 1.00 81.38 104 PHE A C 1
ATOM 860 O O . PHE A 1 104 ? 8.356 -0.329 -14.669 1.00 81.38 104 PHE A O 1
ATOM 867 N N . PHE A 1 105 ? 6.604 -0.591 -16.046 1.00 83.81 105 PHE A N 1
ATOM 868 C CA . PHE A 1 105 ? 5.883 -1.517 -15.178 1.00 83.81 105 PHE A CA 1
ATOM 869 C C . PHE A 1 105 ? 6.669 -2.810 -14.950 1.00 83.81 105 PHE A C 1
ATOM 871 O O . PHE A 1 105 ? 6.815 -3.243 -13.812 1.00 83.81 105 PHE A O 1
ATOM 878 N N . SER A 1 106 ? 7.276 -3.371 -16.000 1.00 84.62 106 SER A N 1
ATOM 879 C CA . SER A 1 106 ? 8.137 -4.555 -15.884 1.00 84.62 106 SER A CA 1
ATOM 880 C C . SER A 1 106 ? 9.330 -4.302 -14.953 1.00 84.62 106 SER A C 1
ATOM 882 O O . SER A 1 106 ? 9.643 -5.135 -14.101 1.00 84.62 106 SER A O 1
ATOM 884 N N . ALA A 1 107 ? 9.965 -3.128 -15.057 1.00 84.75 107 ALA A N 1
ATOM 885 C CA . ALA A 1 107 ? 11.048 -2.730 -14.161 1.00 84.75 107 ALA A CA 1
ATOM 886 C C . ALA A 1 107 ? 10.575 -2.584 -12.703 1.00 84.75 107 ALA A C 1
ATOM 888 O O . ALA A 1 107 ? 11.277 -3.023 -11.792 1.00 84.75 107 ALA A O 1
ATOM 889 N N . ILE A 1 108 ? 9.375 -2.032 -12.477 1.00 85.56 108 ILE A N 1
ATOM 890 C CA . ILE A 1 108 ? 8.752 -1.975 -11.146 1.00 85.56 108 ILE A CA 1
ATOM 891 C C . ILE A 1 108 ? 8.511 -3.385 -10.604 1.00 85.56 108 ILE A C 1
ATOM 893 O O . ILE A 1 108 ? 8.866 -3.646 -9.459 1.00 85.56 108 ILE A O 1
ATOM 897 N N . CYS A 1 109 ? 7.954 -4.300 -11.402 1.00 85.31 109 CYS A N 1
ATOM 898 C CA . CYS A 1 109 ? 7.697 -5.677 -10.981 1.00 85.31 109 CYS A CA 1
ATOM 899 C C . CYS A 1 109 ? 8.982 -6.386 -10.534 1.00 85.31 109 CYS A C 1
ATOM 901 O O . CYS A 1 109 ? 9.008 -6.987 -9.459 1.00 85.31 109 CYS A O 1
ATOM 903 N N . ILE A 1 110 ? 10.062 -6.270 -11.313 1.00 85.44 110 ILE A N 1
ATOM 904 C CA . ILE A 1 110 ? 11.366 -6.858 -10.970 1.00 85.44 110 ILE A CA 1
ATOM 905 C C . ILE A 1 110 ? 11.907 -6.247 -9.673 1.00 85.44 110 ILE A C 1
ATOM 907 O O . ILE A 1 110 ? 12.264 -6.974 -8.743 1.00 85.44 110 ILE A O 1
ATOM 911 N N 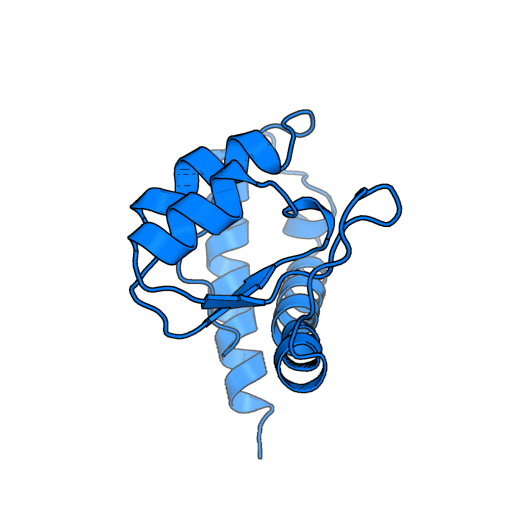. ALA A 1 111 ? 11.920 -4.915 -9.576 1.00 85.12 111 ALA A N 1
ATOM 912 C CA . ALA A 1 111 ? 12.401 -4.219 -8.388 1.00 85.12 111 ALA A CA 1
ATOM 913 C C . ALA A 1 111 ? 11.566 -4.565 -7.143 1.00 85.12 111 ALA A C 1
ATOM 915 O O . ALA A 1 111 ? 12.106 -4.672 -6.040 1.00 85.12 111 ALA A O 1
ATOM 916 N N . ALA A 1 112 ? 10.260 -4.781 -7.307 1.00 84.44 112 ALA A N 1
ATOM 917 C CA . ALA A 1 112 ? 9.333 -5.135 -6.240 1.00 84.44 112 ALA A CA 1
ATOM 918 C C . ALA A 1 112 ? 9.604 -6.540 -5.698 1.00 84.44 112 ALA A C 1
ATOM 920 O O . ALA A 1 112 ? 9.673 -6.723 -4.481 1.00 84.44 112 ALA A O 1
ATOM 921 N N . ILE A 1 113 ? 9.821 -7.514 -6.586 1.00 83.25 113 ILE A N 1
ATOM 922 C CA . ILE A 1 113 ? 10.203 -8.879 -6.206 1.00 83.25 113 ILE A CA 1
ATOM 923 C C . ILE A 1 113 ? 11.539 -8.852 -5.456 1.00 83.25 113 ILE A C 1
ATOM 925 O O . ILE A 1 113 ? 11.608 -9.354 -4.332 1.00 83.25 113 ILE A O 1
ATOM 929 N N . ALA A 1 114 ? 12.559 -8.193 -6.013 1.00 83.31 114 ALA A N 1
ATOM 930 C CA . ALA A 1 114 ? 13.881 -8.093 -5.393 1.00 83.31 114 ALA A CA 1
ATOM 931 C C . ALA A 1 114 ? 13.825 -7.416 -4.011 1.00 83.31 114 ALA A C 1
ATOM 933 O O . ALA A 1 114 ? 14.377 -7.928 -3.036 1.00 83.31 114 ALA A O 1
ATOM 934 N N . SER A 1 115 ? 13.081 -6.311 -3.893 1.00 81.00 115 SER A N 1
ATOM 935 C CA . SER A 1 115 ? 12.887 -5.604 -2.620 1.00 81.00 115 SER A CA 1
ATOM 936 C C . SER A 1 115 ? 12.151 -6.464 -1.589 1.00 81.00 115 SER A C 1
ATOM 938 O O . SER A 1 115 ? 12.450 -6.398 -0.397 1.00 81.00 115 SER A O 1
ATOM 940 N N . SER A 1 116 ? 11.195 -7.290 -2.029 1.00 75.50 116 SER A N 1
ATOM 941 C CA . SER A 1 116 ? 10.430 -8.160 -1.134 1.00 75.50 116 SER A CA 1
ATOM 942 C C . SER A 1 116 ? 11.270 -9.283 -0.519 1.00 75.50 116 SER A C 1
ATOM 944 O O . SER A 1 116 ? 11.053 -9.619 0.645 1.00 75.50 116 SER A O 1
ATOM 946 N N . ILE A 1 117 ? 12.236 -9.828 -1.270 1.00 77.38 117 ILE A N 1
ATOM 947 C CA . ILE A 1 117 ? 13.189 -10.839 -0.788 1.00 77.38 117 ILE A CA 1
ATOM 948 C C . ILE A 1 117 ? 14.055 -10.212 0.302 1.00 77.38 117 ILE A C 1
ATOM 950 O O . ILE A 1 117 ? 14.073 -10.693 1.432 1.00 77.38 117 ILE A O 1
ATOM 954 N N . TRP A 1 118 ? 14.630 -9.048 0.003 1.00 72.12 118 TRP A N 1
ATOM 955 C CA . TRP A 1 118 ? 15.487 -8.300 0.919 1.00 72.12 118 TRP A CA 1
ATOM 956 C C . TRP A 1 118 ? 14.799 -7.957 2.246 1.00 72.12 118 TRP A C 1
ATOM 958 O O . TRP A 1 118 ? 15.348 -8.191 3.318 1.00 72.12 118 TRP A O 1
ATOM 968 N N . ILE A 1 119 ? 13.560 -7.453 2.205 1.00 71.44 119 ILE A N 1
ATOM 969 C CA . ILE A 1 119 ? 12.775 -7.126 3.413 1.00 71.44 119 ILE A CA 1
ATOM 970 C C . ILE A 1 119 ? 12.457 -8.372 4.247 1.00 71.44 119 ILE A C 1
ATOM 972 O O . ILE A 1 119 ? 12.245 -8.267 5.457 1.00 71.44 119 ILE A O 1
ATOM 976 N N . ASN A 1 120 ? 12.366 -9.538 3.610 1.00 67.75 120 ASN A N 1
ATOM 977 C CA . ASN A 1 120 ? 12.081 -10.789 4.298 1.00 67.75 120 ASN A CA 1
ATOM 978 C C . ASN A 1 120 ? 13.339 -11.413 4.917 1.00 67.75 120 ASN A C 1
ATOM 980 O O . ASN A 1 120 ? 13.221 -12.045 5.957 1.00 67.75 120 ASN A O 1
ATOM 984 N N . GLU A 1 121 ? 14.504 -11.196 4.306 1.00 62.88 121 GLU A N 1
ATOM 985 C CA . GLU A 1 121 ? 15.817 -11.687 4.750 1.00 62.88 121 GLU A CA 1
ATOM 986 C C . GLU A 1 121 ? 16.475 -10.769 5.793 1.00 62.88 121 GLU A C 1
ATOM 988 O O . GLU A 1 121 ? 17.217 -11.218 6.654 1.00 62.88 121 GLU A O 1
ATOM 993 N N . SER A 1 122 ? 16.110 -9.483 5.806 1.00 58.09 122 SER A N 1
ATOM 994 C CA . SER A 1 122 ? 16.529 -8.511 6.833 1.00 58.09 122 SER A CA 1
ATOM 995 C C . SER A 1 122 ? 15.815 -8.688 8.185 1.00 58.09 122 SER A C 1
ATOM 997 O O . SER A 1 122 ? 15.941 -7.832 9.063 1.00 58.09 122 SER A O 1
ATOM 999 N N . ARG A 1 123 ? 14.989 -9.732 8.342 1.00 48.53 123 ARG A N 1
ATOM 1000 C CA . ARG A 1 123 ? 14.360 -10.092 9.618 1.00 48.53 123 ARG A CA 1
ATOM 1001 C C . ARG A 1 123 ? 15.206 -11.183 10.288 1.00 48.53 123 ARG A C 1
ATOM 1003 O O . ARG A 1 123 ? 15.261 -12.267 9.714 1.00 48.53 123 ARG A O 1
ATOM 1010 N N . PRO A 1 124 ? 15.839 -10.926 11.447 1.00 44.94 124 PRO A N 1
ATOM 1011 C CA . PRO A 1 124 ? 16.275 -12.009 12.322 1.00 44.94 124 PRO A CA 1
ATOM 1012 C C . PRO A 1 124 ? 15.070 -12.786 12.872 1.00 44.94 124 PRO A C 1
ATOM 1014 O O . PRO A 1 124 ? 13.960 -12.197 12.952 1.00 44.94 124 PRO A O 1
#

Radius of gyration: 15.78 Å; Cα contacts (8 Å, |Δi|>4): 113; chains: 1; bounding box: 37×30×39 Å

Solvent-accessible surface area (backbone atoms only — not comparable to full-atom values): 7615 Å² total; per-residue (Å²): 140,53,68,87,86,78,87,84,90,74,61,97,84,62,54,68,66,63,54,48,63,72,44,60,80,75,54,72,93,46,74,62,43,79,50,59,46,86,61,58,40,71,72,54,46,50,55,32,50,77,69,65,19,43,71,34,39,50,56,48,90,85,47,93,70,83,57,90,53,58,63,76,68,48,56,60,49,56,48,52,52,51,42,53,51,51,37,46,69,39,62,67,63,60,66,58,74,56,90,43,69,68,61,41,49,52,52,48,53,53,42,46,54,56,38,31,52,52,65,60,67,74,51,132

InterPro domains:
  IPR025668 Transposase DDE domain [PF13586] (34-113)

Foldseek 3Di:
DQADPDDDDDDPPDQPCVVLVVCLVVDDDDQEDADEQSNQDPVSCVSCVVSNYHYQYFHDPPDPDGDDHDVVVNVCCVSNVQLVVQLCVPVCQVVVPDPDPVVNVVSSVVSSVVSSVVSVVPPD

Sequence (124 aa):
MGRPVVMLLSEGQMSDYKDARLIVNDLPFAKHLLADRGYDAGWFREALENKGIKPCIPPKKNRKIQIKYDQTLYKQRHKVENMFGKLKDWRRVATRYDRCAHTFFSAICIAAIASSIWINESRP

Secondary structure (DSSP, 8-state):
----S------TT--HHHHHHHHHTTPPP-SEEE--GGG--HHHHHHHHHTTPEEE-PPPTT-SSPPP--HHHHHTTHHHHHHHHHHHHSHHHHHT--SSHHHHHHHHHHHHHHHHHHHHHT--

Organism: NCBI:txid408172

Mean predicted aligned error: 7.55 Å

pLDDT: mean 79.66, std 9.24, range [44.94, 90.88]